Protein AF-A0A1Q4HA86-F1 (afdb_monomer)

Solvent-accessible surface area (backbone atoms only — not comparable to full-atom values): 3662 Å² total; per-residue (Å²): 130,86,70,92,58,58,68,58,47,56,53,17,52,49,29,32,52,54,7,50,52,30,32,52,54,9,48,54,26,40,52,48,20,74,76,71,52,54,71,66,33,44,52,48,13,54,52,26,35,52,51,8,53,53,28,31,50,54,11,53,52,38,39,60,52,50,69,66,57,79,80,121

Sequence (72 aa):
MESLVPETVRQARWYVAGGSLAIIVGVVRATGFANHGGIVYLVMAALFLTLGVASVAAGVIRIRRGDGGAKR

Nearest PDB structures (foldseek):
  4fi5-assembly1_A  TM=8.717E-01  e=4.492E+00  Hantaan virus 76-118
  5j0h-assembly1_A  TM=8.072E-01  e=6.067E+00  synthetic construct
  8glt-assembly1_0  TM=7.651E-01  e=6.843E+00  synthetic construct
  2ic9-assembly2_B  TM=6.542E-01  e=9.815E+00  Orthohantavirus sinnombreense
  5los-assembly1_A  TM=5.274E-01  e=4.770E+00  Serendipita indica DSM 11827

Mean predicted aligned error: 7.59 Å

Organism: NCBI:txid1801

Foldseek 3Di:
DPPPDPVLLVVLVVLLVQLVVLQVQLVVLVVVCVVPNDPVSVVSSVVSNVSSVVSNVVSVVSVVVVVVPPPD

Secondary structure (DSSP, 8-state):
---SS-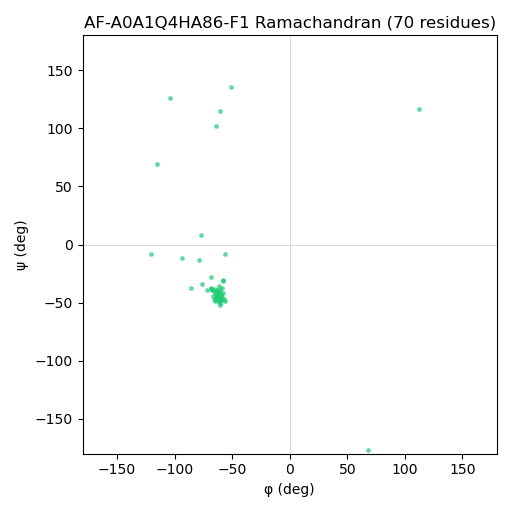HHHHHHHHHHHHHHHHHHHHHHHHHHHHHH--HHHHHHHHHHHHHHHHHHHHHHHHHHHHHTSS--

Structure (mmCIF, N/CA/C/O backbone):
data_AF-A0A1Q4HA86-F1
#
_entry.id   AF-A0A1Q4HA86-F1
#
loop_
_atom_site.group_PDB
_atom_site.id
_atom_site.type_symbol
_atom_site.label_atom_id
_atom_site.label_alt_id
_atom_site.label_comp_id
_atom_site.label_asym_id
_atom_site.label_entity_id
_atom_site.label_seq_id
_atom_site.pdbx_PDB_ins_code
_atom_site.Cartn_x
_atom_site.Cartn_y
_atom_site.Cartn_z
_atom_site.occupancy
_atom_site.B_iso_or_equiv
_atom_site.auth_seq_id
_atom_site.auth_comp_id
_atom_site.auth_asym_id
_atom_site.auth_atom_id
_atom_site.pdbx_PDB_model_num
ATOM 1 N N . MET A 1 1 ? -3.225 14.366 29.147 1.00 43.94 1 MET A N 1
ATOM 2 C CA . MET A 1 1 ? -4.276 14.534 28.124 1.00 43.94 1 MET A CA 1
ATOM 3 C C . MET A 1 1 ? -4.959 13.192 27.965 1.00 43.94 1 MET A C 1
ATOM 5 O O . MET A 1 1 ? -4.413 12.323 27.295 1.00 43.94 1 MET A O 1
ATOM 9 N N . GLU A 1 2 ? -6.079 12.981 28.654 1.00 44.50 2 GLU A N 1
ATOM 10 C CA . GLU A 1 2 ? -6.909 11.799 28.416 1.00 44.50 2 GLU A CA 1
ATOM 11 C C . GLU A 1 2 ? -7.368 11.841 26.958 1.00 44.50 2 GLU A C 1
ATOM 13 O O . GLU A 1 2 ? -8.020 12.784 26.510 1.00 44.50 2 GLU A O 1
ATOM 18 N N . SER A 1 3 ? -6.903 10.869 26.178 1.00 49.75 3 SER A N 1
ATOM 19 C CA . SER A 1 3 ? -7.270 10.727 24.777 1.00 49.75 3 SER A CA 1
ATOM 20 C C . SER A 1 3 ? -8.766 10.439 24.716 1.00 49.75 3 SER A C 1
ATOM 22 O O . SER A 1 3 ? -9.177 9.302 24.912 1.00 49.75 3 SER A O 1
ATOM 24 N N . LEU A 1 4 ? -9.566 11.457 24.391 1.00 62.00 4 LEU A N 1
ATOM 25 C CA . LEU A 1 4 ? -10.998 11.349 24.067 1.00 62.00 4 LEU A CA 1
ATOM 26 C C . LEU A 1 4 ? -11.288 10.380 22.902 1.00 62.00 4 LEU A C 1
ATOM 28 O O . LEU A 1 4 ? -12.442 10.085 22.608 1.00 62.00 4 LEU A O 1
ATOM 32 N N . VAL A 1 5 ? -10.247 9.890 22.221 1.00 61.78 5 VAL A N 1
ATOM 33 C CA . VAL A 1 5 ? -10.341 8.918 21.135 1.00 61.78 5 VAL A CA 1
ATOM 34 C C . VAL A 1 5 ? -9.912 7.539 21.649 1.00 61.78 5 VAL A C 1
ATOM 36 O O . VAL A 1 5 ? -8.783 7.422 22.146 1.00 61.78 5 VAL A O 1
ATOM 39 N N . PRO A 1 6 ? -10.749 6.495 21.484 1.00 71.56 6 PRO A N 1
ATOM 40 C CA . PRO A 1 6 ? -10.388 5.121 21.809 1.00 71.56 6 PRO A CA 1
ATOM 41 C C . PRO A 1 6 ? -9.058 4.729 21.162 1.00 71.56 6 PRO A C 1
ATOM 43 O O . PRO A 1 6 ? -8.808 5.010 19.985 1.00 71.56 6 PRO A O 1
ATOM 46 N N . GLU A 1 7 ? -8.188 4.065 21.918 1.00 77.12 7 GLU A N 1
ATOM 47 C CA . GLU A 1 7 ? -6.841 3.707 21.462 1.00 77.12 7 GLU A CA 1
ATOM 48 C C . GLU A 1 7 ? -6.853 2.840 20.189 1.00 77.12 7 GLU A C 1
ATOM 50 O O . GLU A 1 7 ? -5.996 2.987 19.313 1.00 77.12 7 GLU A O 1
ATOM 55 N N . THR A 1 8 ? -7.898 2.028 20.023 1.00 74.94 8 THR A N 1
ATOM 56 C CA . THR A 1 8 ? -8.186 1.237 18.819 1.00 74.94 8 THR A CA 1
ATOM 57 C C . THR A 1 8 ? -8.375 2.102 17.570 1.00 74.94 8 THR A C 1
ATOM 59 O O . THR A 1 8 ? -7.827 1.789 16.511 1.00 74.94 8 THR A O 1
ATOM 62 N N . VAL A 1 9 ? -9.088 3.225 17.690 1.00 74.19 9 VAL A N 1
ATOM 63 C CA . VAL A 1 9 ? -9.323 4.189 16.604 1.00 74.19 9 VAL A CA 1
ATOM 64 C C . VAL A 1 9 ? -8.041 4.963 16.293 1.00 74.19 9 VAL A C 1
ATOM 66 O O . VAL A 1 9 ? -7.705 5.168 15.125 1.00 74.19 9 VAL A O 1
ATOM 69 N N . ARG A 1 10 ? -7.266 5.337 17.320 1.00 79.31 10 ARG A N 1
ATOM 70 C CA . ARG A 1 10 ? -5.955 5.984 17.145 1.00 79.31 10 ARG A CA 1
ATOM 71 C C . ARG A 1 10 ? -4.985 5.086 16.375 1.00 79.31 10 ARG A C 1
ATOM 73 O O . ARG A 1 10 ? -4.365 5.544 15.418 1.00 79.31 10 ARG A O 1
ATOM 80 N N . GLN A 1 11 ? -4.887 3.810 16.744 1.00 81.19 11 GLN A N 1
ATOM 81 C CA . GLN A 1 11 ? -4.038 2.842 16.047 1.00 81.19 11 GLN A CA 1
ATOM 82 C C . GLN A 1 11 ? -4.504 2.626 14.599 1.00 81.19 11 GLN A C 1
ATOM 84 O O . GLN A 1 11 ? -3.688 2.567 13.681 1.00 81.19 11 GLN A O 1
ATOM 89 N N . ALA A 1 12 ? -5.817 2.565 14.371 1.00 84.06 12 ALA A N 1
ATOM 90 C CA . ALA A 1 12 ? -6.373 2.413 13.034 1.00 84.06 12 ALA A CA 1
ATOM 91 C C . ALA A 1 12 ? -6.048 3.596 12.107 1.00 84.06 12 ALA A C 1
ATOM 93 O O . ALA A 1 12 ? -5.701 3.381 10.946 1.00 84.06 12 ALA A O 1
ATOM 94 N N . ARG A 1 13 ? -6.070 4.835 12.619 1.00 85.06 13 ARG A N 1
ATOM 95 C CA . ARG A 1 13 ? -5.637 6.026 11.863 1.00 85.06 13 ARG A CA 1
ATOM 96 C C . ARG A 1 13 ? -4.172 5.935 11.440 1.00 85.06 13 ARG A C 1
ATOM 98 O O . ARG A 1 13 ? -3.853 6.309 10.316 1.00 85.06 13 ARG A O 1
ATOM 105 N N . TRP A 1 14 ? -3.304 5.393 12.294 1.00 88.44 14 TRP A N 1
ATOM 106 C CA . TRP A 1 14 ? -1.900 5.159 11.946 1.00 88.44 14 TRP A CA 1
ATOM 107 C C . TRP A 1 14 ? -1.725 4.087 10.868 1.00 88.44 14 TRP A C 1
ATOM 109 O O . TRP A 1 14 ? -0.919 4.283 9.962 1.00 88.44 14 TRP A O 1
ATOM 119 N N . TYR A 1 15 ? -2.512 3.007 10.898 1.00 86.94 15 TYR A N 1
ATOM 120 C CA . TYR A 1 15 ? -2.514 2.007 9.821 1.00 86.94 15 TYR A CA 1
ATOM 121 C C . TYR A 1 15 ? -2.940 2.600 8.476 1.00 86.94 15 TYR A C 1
ATOM 123 O O . TYR A 1 15 ? -2.315 2.321 7.451 1.00 86.94 15 TYR A O 1
ATOM 131 N N . VAL A 1 16 ? -3.972 3.447 8.471 1.00 88.69 16 VAL A N 1
ATOM 132 C CA . VAL A 1 16 ? -4.395 4.153 7.256 1.00 88.69 16 VAL A CA 1
ATOM 133 C C . VAL A 1 16 ? -3.301 5.112 6.785 1.00 88.69 16 VAL A C 1
ATOM 135 O O . VAL A 1 16 ? -2.916 5.047 5.625 1.00 88.69 16 VAL A O 1
ATOM 138 N N . ALA A 1 17 ? -2.741 5.944 7.669 1.00 90.62 17 ALA A N 1
ATOM 139 C CA . ALA A 1 17 ? -1.695 6.903 7.308 1.00 90.62 17 ALA A CA 1
ATOM 140 C C . ALA A 1 17 ? -0.425 6.223 6.763 1.00 90.62 17 ALA A C 1
ATOM 142 O O . ALA A 1 17 ? 0.084 6.615 5.713 1.00 90.62 17 ALA A O 1
ATOM 143 N N . GLY A 1 18 ? 0.058 5.176 7.440 1.00 91.25 18 GLY A N 1
ATOM 144 C CA . GLY A 1 18 ? 1.211 4.392 6.991 1.00 91.25 18 GLY A CA 1
ATOM 145 C C . GLY A 1 18 ? 0.940 3.657 5.677 1.00 91.25 18 GLY A C 1
ATOM 146 O O 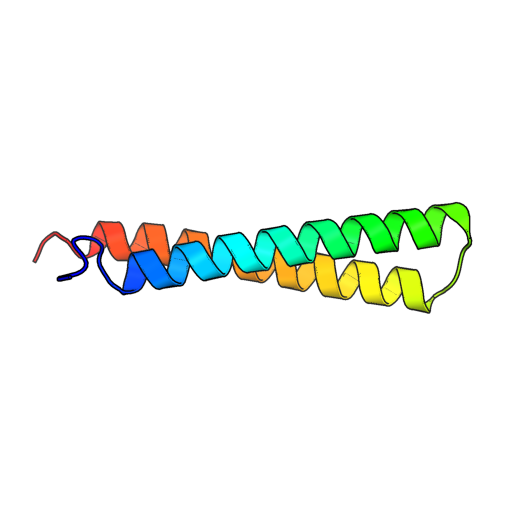. GLY A 1 18 ? 1.801 3.622 4.799 1.00 91.25 18 GLY A O 1
ATOM 147 N N . GLY A 1 19 ? -0.280 3.142 5.502 1.00 92.06 19 GLY A N 1
ATOM 148 C CA . GLY A 1 19 ? -0.709 2.515 4.257 1.00 92.06 19 GLY A CA 1
ATOM 149 C C . GLY A 1 19 ? -0.736 3.494 3.083 1.00 92.06 19 GLY A C 1
ATOM 150 O O . GLY A 1 19 ? -0.195 3.190 2.023 1.00 92.06 19 GLY A O 1
ATOM 151 N N . SER A 1 20 ? -1.273 4.698 3.285 1.00 93.44 20 SER A N 1
ATOM 152 C CA . SER A 1 20 ? -1.273 5.765 2.278 1.00 93.44 20 SER A CA 1
ATOM 153 C C . SER A 1 20 ? 0.143 6.164 1.862 1.00 93.44 20 SER A C 1
ATOM 155 O O . SER A 1 20 ? 0.416 6.295 0.671 1.00 93.44 20 SER A O 1
ATOM 157 N N . LEU A 1 21 ? 1.063 6.308 2.822 1.00 94.75 21 LEU A N 1
ATOM 158 C CA . LEU A 1 21 ? 2.468 6.604 2.534 1.00 94.75 21 LEU A CA 1
ATOM 159 C C . LEU A 1 21 ? 3.105 5.497 1.679 1.00 94.75 21 LEU A C 1
ATOM 161 O O . LEU A 1 21 ? 3.759 5.789 0.678 1.00 94.75 21 LEU A O 1
ATOM 165 N N . ALA A 1 22 ? 2.883 4.232 2.041 1.00 93.81 22 ALA A N 1
ATOM 166 C CA . ALA A 1 22 ? 3.388 3.094 1.281 1.00 93.81 22 ALA A CA 1
ATOM 167 C C . ALA A 1 22 ? 2.836 3.074 -0.154 1.00 93.81 22 ALA A C 1
ATOM 169 O O . ALA A 1 22 ? 3.602 2.861 -1.091 1.00 93.81 22 ALA A O 1
ATOM 170 N N . ILE A 1 23 ? 1.550 3.391 -0.354 1.00 95.38 23 ILE A N 1
ATOM 171 C CA . ILE A 1 23 ? 0.964 3.520 -1.697 1.00 95.38 23 ILE A CA 1
ATOM 172 C C . ILE A 1 23 ? 1.680 4.610 -2.499 1.00 95.38 23 ILE A C 1
ATOM 174 O O . ILE A 1 23 ? 2.084 4.352 -3.629 1.00 95.38 23 ILE A O 1
ATOM 178 N N . ILE A 1 24 ? 1.888 5.799 -1.922 1.00 96.75 24 ILE A N 1
ATOM 179 C CA . ILE A 1 24 ? 2.576 6.911 -2.602 1.00 96.75 24 ILE A CA 1
ATOM 180 C C . ILE A 1 24 ? 3.980 6.484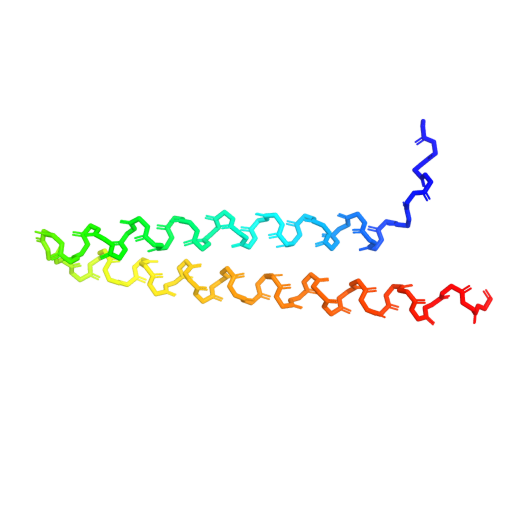 -3.043 1.00 96.75 24 ILE A C 1
ATOM 182 O O . ILE A 1 24 ? 4.346 6.664 -4.203 1.00 96.75 24 ILE A O 1
ATOM 186 N N . VAL A 1 25 ? 4.753 5.864 -2.147 1.00 95.44 25 VAL A N 1
ATOM 187 C CA . VAL A 1 25 ? 6.099 5.362 -2.465 1.00 95.44 25 VAL A CA 1
ATOM 188 C C . VAL A 1 25 ? 6.045 4.302 -3.567 1.00 95.44 25 VAL A C 1
ATOM 190 O O . VAL A 1 25 ? 6.853 4.338 -4.497 1.00 95.44 25 VAL A O 1
ATOM 193 N N . GLY A 1 26 ? 5.076 3.388 -3.501 1.00 94.50 26 GLY A N 1
ATOM 194 C CA . GLY A 1 26 ? 4.850 2.373 -4.523 1.00 94.50 26 GLY A CA 1
ATOM 195 C C . GLY A 1 26 ? 4.547 2.976 -5.896 1.00 94.50 26 GLY A C 1
ATOM 196 O O . GLY A 1 26 ? 5.144 2.558 -6.887 1.00 94.50 26 GLY A O 1
ATOM 197 N N . VAL A 1 27 ? 3.706 4.013 -5.955 1.00 96.00 27 VAL A N 1
ATOM 198 C CA . VAL 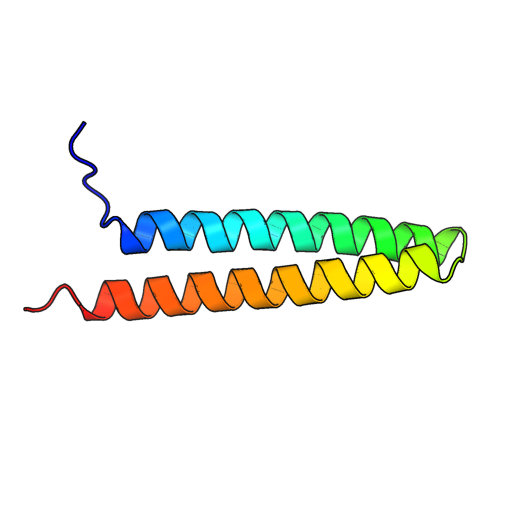A 1 27 ? 3.400 4.754 -7.191 1.00 96.00 27 VAL A CA 1
ATOM 199 C C . VAL A 1 27 ? 4.643 5.454 -7.737 1.00 96.00 27 VAL A C 1
ATOM 201 O O . VAL A 1 27 ? 4.942 5.309 -8.918 1.00 96.00 27 VAL A O 1
ATOM 204 N N . VAL A 1 28 ? 5.423 6.147 -6.898 1.00 96.06 28 VAL A N 1
ATOM 205 C CA . VAL A 1 28 ? 6.678 6.788 -7.337 1.00 96.06 28 VAL A CA 1
ATOM 206 C C . VAL A 1 28 ? 7.634 5.756 -7.941 1.00 96.06 28 VAL A C 1
ATOM 208 O O . VAL A 1 28 ? 8.243 6.002 -8.983 1.00 96.06 28 VAL A O 1
ATOM 211 N N . ARG A 1 29 ? 7.745 4.573 -7.325 1.00 92.88 29 ARG A N 1
ATOM 212 C CA . ARG A 1 29 ? 8.572 3.479 -7.849 1.00 92.88 29 ARG A CA 1
ATOM 213 C C . ARG A 1 29 ? 8.021 2.902 -9.152 1.00 92.88 29 ARG A C 1
ATOM 215 O O . ARG A 1 29 ? 8.819 2.628 -10.046 1.00 92.88 29 ARG A O 1
ATOM 222 N N . ALA A 1 30 ? 6.703 2.776 -9.293 1.00 92.50 30 ALA A N 1
ATOM 223 C CA . ALA A 1 30 ? 6.068 2.339 -10.534 1.00 92.50 30 ALA A CA 1
ATOM 224 C C . ALA A 1 30 ? 6.343 3.323 -11.683 1.00 92.50 30 ALA A C 1
ATOM 226 O O . ALA A 1 30 ? 6.712 2.901 -12.776 1.00 92.50 30 ALA A O 1
ATOM 227 N N . THR A 1 31 ? 6.259 4.630 -11.421 1.00 94.31 31 THR A N 1
ATOM 228 C CA . THR A 1 31 ? 6.614 5.674 -12.394 1.00 94.31 31 THR A CA 1
ATOM 229 C C . THR A 1 31 ? 8.097 5.617 -12.761 1.00 94.31 31 THR A C 1
ATOM 231 O O . THR A 1 31 ? 8.451 5.723 -13.933 1.00 94.31 31 THR A O 1
ATOM 234 N N . GLY A 1 32 ? 8.978 5.390 -11.780 1.00 92.31 32 GLY A N 1
ATOM 235 C CA . GLY A 1 32 ? 10.405 5.162 -12.024 1.00 92.31 32 GLY A CA 1
ATOM 236 C C . GLY A 1 32 ? 10.655 3.979 -12.964 1.00 92.31 32 GLY A C 1
ATOM 237 O O . GLY A 1 32 ? 11.387 4.122 -13.940 1.00 92.31 32 GLY A O 1
ATOM 238 N N . PHE A 1 33 ? 9.982 2.847 -12.728 1.00 93.38 33 PHE A N 1
ATOM 239 C CA . PHE A 1 33 ? 10.033 1.684 -13.617 1.00 93.38 33 PHE A CA 1
ATOM 240 C C . PHE A 1 33 ? 9.518 2.005 -15.025 1.00 93.38 33 PHE A C 1
ATOM 242 O O . PHE A 1 33 ? 10.174 1.652 -15.999 1.00 93.38 33 PHE A O 1
ATOM 249 N N . ALA A 1 34 ? 8.379 2.690 -15.143 1.00 94.06 34 ALA A N 1
ATOM 250 C CA . ALA A 1 34 ? 7.797 3.033 -16.439 1.00 94.06 34 ALA A CA 1
ATOM 251 C C . ALA A 1 34 ? 8.724 3.928 -17.276 1.00 94.06 34 ALA A C 1
ATOM 253 O O . ALA A 1 34 ? 8.796 3.774 -18.491 1.00 94.06 34 ALA A O 1
ATOM 254 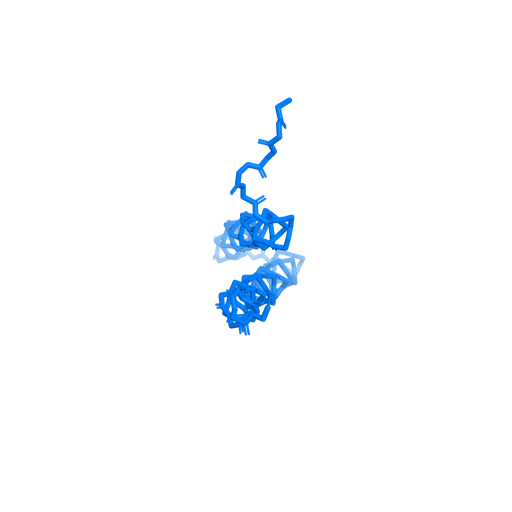N N . ASN A 1 35 ? 9.458 4.832 -16.623 1.00 94.94 35 ASN A N 1
ATOM 255 C CA . ASN A 1 35 ? 10.329 5.783 -17.308 1.00 94.94 35 ASN A CA 1
ATOM 256 C C . ASN A 1 35 ? 11.733 5.227 -17.601 1.00 94.94 35 ASN A C 1
ATOM 258 O O . ASN A 1 35 ? 12.328 5.597 -18.605 1.00 94.94 35 ASN A O 1
ATOM 262 N N . HIS A 1 36 ? 12.307 4.425 -16.698 1.00 92.19 36 HIS A N 1
ATOM 263 C CA . HIS A 1 36 ? 13.733 4.052 -16.744 1.00 92.19 36 HIS A CA 1
ATOM 264 C C . HIS A 1 36 ? 13.952 2.534 -16.862 1.00 92.19 36 HIS A C 1
ATOM 266 O O . HIS A 1 36 ? 15.079 2.084 -17.059 1.00 92.19 36 HIS A O 1
ATOM 272 N N . GLY A 1 37 ? 12.893 1.730 -16.738 1.00 85.38 37 GLY A N 1
ATOM 273 C CA . GLY A 1 37 ? 12.988 0.280 -16.604 1.00 85.38 37 GLY A CA 1
ATOM 274 C C . GLY A 1 37 ? 13.605 -0.155 -15.268 1.00 85.38 37 GLY A C 1
ATOM 275 O O . GLY A 1 37 ? 13.898 0.647 -14.383 1.00 85.38 37 GLY A O 1
ATOM 276 N N . GLY A 1 38 ? 13.793 -1.465 -15.100 1.00 92.56 38 GLY A N 1
ATOM 277 C CA . GLY A 1 38 ? 14.507 -2.042 -13.957 1.00 92.56 38 GLY A CA 1
ATOM 278 C C . GLY A 1 38 ? 13.624 -2.849 -13.005 1.00 92.56 38 GLY A C 1
ATOM 279 O O . GLY A 1 38 ? 12.751 -2.321 -12.316 1.00 92.56 38 GLY A O 1
ATOM 280 N N . ILE A 1 39 ? 13.915 -4.148 -12.907 1.00 91.94 39 ILE A N 1
ATOM 281 C CA . ILE A 1 39 ? 13.126 -5.108 -12.122 1.00 91.94 39 ILE A CA 1
ATOM 282 C C . ILE A 1 39 ? 13.024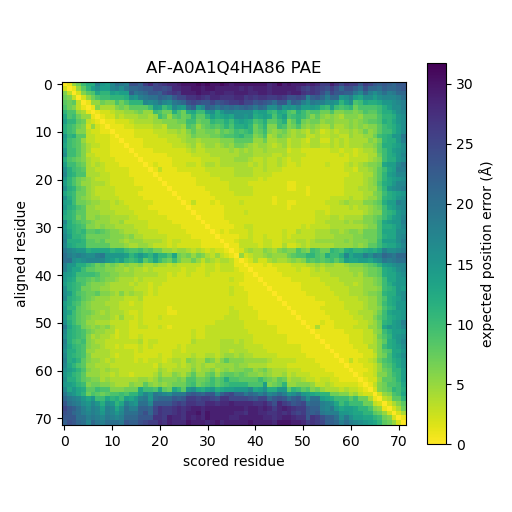 -4.735 -10.637 1.00 91.94 39 ILE A C 1
ATOM 284 O O . ILE A 1 39 ? 11.991 -4.958 -10.016 1.00 91.94 39 ILE A O 1
ATOM 288 N N . VAL A 1 40 ? 14.052 -4.090 -10.080 1.00 92.62 40 VAL A N 1
ATOM 289 C CA . VAL A 1 40 ? 14.055 -3.630 -8.684 1.00 92.62 40 VAL A CA 1
ATOM 290 C C . VAL A 1 40 ? 12.963 -2.587 -8.440 1.00 92.62 40 VAL A C 1
ATOM 292 O O . VAL A 1 40 ? 12.266 -2.665 -7.430 1.00 92.62 40 VAL A O 1
ATOM 295 N N . TYR A 1 41 ? 12.762 -1.641 -9.365 1.00 91.69 41 TYR A N 1
ATOM 296 C CA . TYR A 1 41 ? 11.695 -0.643 -9.246 1.00 91.69 41 TYR A CA 1
ATOM 297 C C . TYR A 1 41 ? 10.315 -1.292 -9.303 1.00 91.69 41 TYR A C 1
ATOM 299 O O . TYR A 1 41 ? 9.457 -0.945 -8.494 1.00 91.69 41 TYR A O 1
ATOM 307 N N . LEU A 1 42 ? 10.126 -2.264 -10.199 1.00 90.94 42 LEU A N 1
ATOM 308 C CA . LEU A 1 42 ? 8.870 -3.000 -10.333 1.00 90.94 42 LEU A CA 1
ATOM 309 C C . LEU A 1 42 ? 8.545 -3.817 -9.075 1.00 90.94 42 LEU A C 1
ATOM 311 O O . LEU A 1 42 ? 7.436 -3.733 -8.552 1.00 90.94 42 LEU A O 1
ATOM 315 N N . VAL A 1 43 ? 9.519 -4.571 -8.559 1.00 95.56 43 VAL A N 1
ATOM 316 C CA . VAL A 1 43 ? 9.352 -5.384 -7.345 1.00 95.56 43 VAL A CA 1
ATOM 317 C C . VAL A 1 43 ? 9.066 -4.492 -6.140 1.00 95.56 43 VAL A C 1
ATOM 319 O O . VAL A 1 43 ? 8.132 -4.759 -5.389 1.00 95.56 43 VAL A O 1
ATOM 322 N 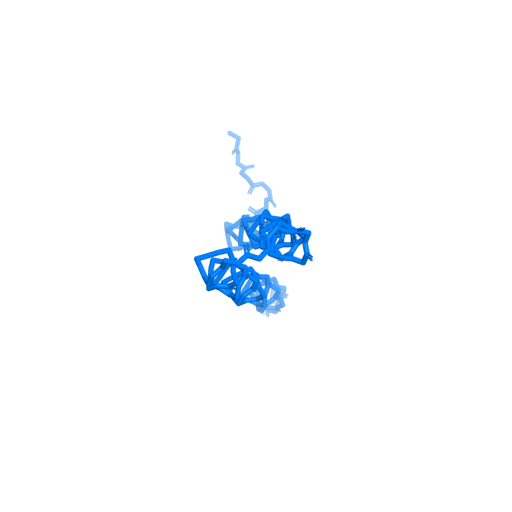N . MET A 1 44 ? 9.811 -3.396 -5.976 1.00 92.62 44 MET A N 1
ATOM 323 C CA . MET A 1 44 ? 9.561 -2.446 -4.891 1.00 92.62 44 MET A CA 1
ATOM 324 C C . MET A 1 44 ? 8.185 -1.794 -5.022 1.00 92.62 44 MET A C 1
ATOM 326 O O . MET A 1 44 ? 7.461 -1.718 -4.035 1.00 92.62 44 MET A O 1
ATOM 330 N N . ALA A 1 45 ? 7.784 -1.379 -6.225 1.00 92.69 45 ALA A N 1
ATOM 331 C CA . ALA A 1 45 ? 6.450 -0.838 -6.461 1.00 92.69 45 ALA A CA 1
ATOM 332 C C . ALA A 1 45 ? 5.360 -1.830 -6.034 1.00 92.69 45 ALA A C 1
ATOM 334 O O . ALA A 1 45 ? 4.473 -1.469 -5.263 1.00 92.69 45 ALA A O 1
ATOM 335 N N . ALA A 1 46 ? 5.466 -3.091 -6.459 1.00 95.50 46 ALA A N 1
ATOM 336 C CA . ALA A 1 46 ? 4.516 -4.138 -6.096 1.00 95.50 46 ALA A CA 1
ATOM 337 C C . ALA A 1 46 ? 4.458 -4.381 -4.577 1.00 95.50 46 ALA A C 1
ATOM 339 O O . ALA A 1 46 ? 3.365 -4.445 -4.010 1.00 95.50 46 ALA A O 1
ATOM 340 N N . LEU A 1 47 ? 5.611 -4.465 -3.903 1.00 95.81 47 LEU A N 1
ATOM 341 C CA . LEU A 1 47 ? 5.690 -4.655 -2.449 1.00 95.81 47 LEU A CA 1
ATOM 342 C C . LEU A 1 47 ? 5.062 -3.489 -1.680 1.00 95.81 47 LEU A C 1
ATOM 344 O O . LEU A 1 47 ? 4.246 -3.700 -0.786 1.00 95.81 47 LEU A O 1
ATOM 348 N N . PHE A 1 48 ? 5.402 -2.252 -2.037 1.00 93.31 48 PHE A N 1
ATOM 349 C CA . PHE A 1 48 ? 4.873 -1.073 -1.354 1.00 93.31 48 PHE A CA 1
ATOM 350 C C . PHE A 1 48 ? 3.375 -0.869 -1.611 1.00 93.31 48 PHE A C 1
ATOM 352 O O . PHE A 1 48 ? 2.641 -0.528 -0.684 1.00 93.31 48 PHE A O 1
ATOM 359 N N . LEU A 1 49 ? 2.895 -1.142 -2.829 1.00 94.00 49 LEU A N 1
ATOM 360 C CA . LEU A 1 49 ? 1.467 -1.074 -3.148 1.00 94.00 49 LEU A CA 1
ATOM 361 C C . LEU A 1 49 ? 0.666 -2.140 -2.394 1.00 94.00 49 LEU A C 1
ATOM 363 O O . LEU A 1 49 ? -0.348 -1.816 -1.778 1.00 94.00 49 LEU A O 1
ATOM 367 N N . THR A 1 50 ? 1.125 -3.394 -2.387 1.00 96.38 50 THR A N 1
ATOM 368 C CA . THR A 1 50 ? 0.442 -4.483 -1.663 1.00 96.38 50 THR A CA 1
ATOM 369 C C . THR A 1 50 ? 0.425 -4.242 -0.156 1.00 96.38 50 THR A C 1
ATOM 371 O O . THR A 1 50 ? -0.631 -4.355 0.469 1.00 96.38 50 THR A O 1
ATOM 374 N N . LEU A 1 51 ? 1.555 -3.831 0.426 1.00 93.75 51 LEU A N 1
ATOM 375 C CA . LEU A 1 51 ? 1.649 -3.490 1.846 1.00 93.75 51 LEU A CA 1
ATOM 376 C C . LEU A 1 51 ? 0.763 -2.290 2.201 1.00 93.75 51 LEU A C 1
ATOM 378 O O . LEU A 1 51 ? 0.077 -2.299 3.224 1.00 93.75 51 LEU A O 1
ATOM 382 N N . GLY A 1 52 ? 0.728 -1.282 1.331 1.00 91.31 52 GLY A N 1
ATOM 383 C CA . GLY A 1 52 ? -0.120 -0.111 1.486 1.00 91.31 52 GLY A CA 1
ATOM 384 C C . GLY A 1 52 ? -1.609 -0.456 1.496 1.00 91.31 52 GLY A C 1
ATOM 385 O O . GLY A 1 52 ? -2.319 -0.088 2.433 1.00 91.31 52 GLY A O 1
ATOM 386 N N . VAL A 1 53 ? -2.070 -1.241 0.517 1.00 94.38 53 VAL A N 1
ATOM 387 C CA . VAL A 1 53 ? -3.462 -1.716 0.443 1.00 94.38 53 VAL A CA 1
ATOM 388 C C . VAL A 1 53 ? -3.825 -2.559 1.668 1.00 94.38 53 VAL A C 1
ATOM 390 O O . VAL A 1 53 ? -4.864 -2.319 2.285 1.00 94.38 53 VAL A O 1
ATOM 393 N N . ALA A 1 54 ? -2.964 -3.498 2.070 1.00 93.12 54 ALA A N 1
ATOM 394 C CA . ALA A 1 54 ? -3.193 -4.333 3.247 1.00 93.12 54 ALA A CA 1
ATOM 395 C C . ALA A 1 54 ? -3.286 -3.501 4.539 1.00 93.12 54 ALA A C 1
ATOM 397 O O . ALA A 1 54 ? -4.166 -3.738 5.369 1.00 93.12 54 ALA A O 1
ATOM 398 N N . SER A 1 55 ? -2.424 -2.492 4.692 1.00 91.25 55 SER A N 1
ATOM 399 C CA . SER A 1 55 ? -2.426 -1.598 5.854 1.00 91.25 55 SER A CA 1
ATOM 400 C C . SER A 1 55 ? -3.684 -0.729 5.912 1.00 91.25 55 SER A C 1
ATOM 402 O O . SER A 1 55 ? -4.315 -0.636 6.967 1.00 91.25 55 SER A O 1
ATOM 404 N N . VAL A 1 56 ? -4.109 -0.143 4.785 1.00 89.12 56 VAL A N 1
ATOM 405 C CA . VAL A 1 56 ? -5.362 0.630 4.722 1.00 89.12 56 VAL A CA 1
ATOM 406 C C . VAL A 1 56 ? -6.561 -0.265 5.029 1.00 89.12 56 VAL A C 1
ATOM 408 O O . VAL A 1 56 ? -7.391 0.098 5.862 1.00 89.12 56 VAL A O 1
ATOM 411 N N . ALA A 1 57 ? -6.633 -1.458 4.431 1.00 90.00 57 ALA A N 1
ATOM 412 C CA . ALA A 1 57 ? -7.704 -2.414 4.698 1.00 90.00 57 ALA A CA 1
ATOM 413 C C . ALA A 1 57 ? -7.760 -2.804 6.185 1.00 90.00 57 ALA A C 1
ATOM 415 O O . ALA A 1 57 ? -8.830 -2.769 6.795 1.00 90.00 57 ALA A O 1
ATOM 416 N N . ALA A 1 58 ? -6.610 -3.096 6.802 1.00 87.25 58 ALA A N 1
ATOM 417 C CA . ALA A 1 58 ? -6.521 -3.399 8.228 1.00 87.25 58 ALA A CA 1
ATOM 418 C C . ALA A 1 58 ? -6.972 -2.220 9.108 1.00 87.25 58 ALA A C 1
ATOM 420 O O . ALA A 1 58 ? -7.691 -2.427 10.089 1.00 87.25 58 ALA A O 1
ATOM 421 N N . GLY A 1 59 ? -6.600 -0.989 8.747 1.00 84.62 59 GLY A N 1
ATOM 422 C CA . GLY A 1 59 ? -7.067 0.228 9.411 1.00 84.62 59 GLY A CA 1
ATOM 423 C C . GLY A 1 59 ? -8.588 0.382 9.328 1.00 84.62 59 GLY A C 1
ATOM 424 O O . GLY A 1 59 ? -9.249 0.530 10.353 1.00 84.62 59 GLY A O 1
ATOM 425 N N . VAL A 1 60 ? -9.168 0.250 8.133 1.00 85.94 60 VAL A N 1
ATOM 426 C CA . VAL A 1 60 ? -10.622 0.362 7.916 1.00 85.94 60 VAL A CA 1
ATOM 427 C C . VAL A 1 60 ? -11.395 -0.711 8.689 1.00 85.94 60 VAL A C 1
ATOM 429 O O . VAL A 1 60 ? -12.406 -0.403 9.320 1.00 85.94 60 VAL A O 1
ATOM 432 N N . ILE A 1 61 ? -10.916 -1.960 8.700 1.00 85.25 61 ILE A N 1
ATOM 433 C CA . ILE A 1 61 ? -11.542 -3.051 9.465 1.00 85.25 61 ILE A CA 1
ATOM 434 C C . ILE A 1 61 ? -11.544 -2.732 10.966 1.00 85.25 61 ILE A C 1
ATOM 436 O O . ILE A 1 61 ? -12.545 -2.969 11.642 1.00 85.25 61 ILE A O 1
ATOM 440 N N . ARG A 1 62 ? -10.445 -2.180 11.495 1.00 81.62 62 ARG A N 1
ATOM 441 C CA . ARG A 1 62 ? -10.341 -1.801 12.912 1.00 81.62 62 ARG A CA 1
ATOM 442 C C . ARG A 1 62 ? -11.251 -0.632 13.274 1.00 81.62 62 ARG A C 1
A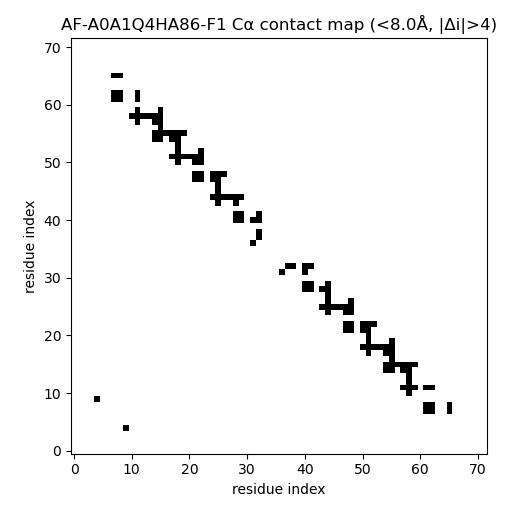TOM 444 O O . ARG A 1 62 ? -11.846 -0.688 14.341 1.00 81.62 62 ARG A O 1
ATOM 451 N N . ILE A 1 63 ? -11.410 0.363 12.396 1.00 80.94 63 ILE A N 1
ATOM 452 C CA . ILE A 1 63 ? -12.382 1.455 12.598 1.00 80.94 63 ILE A CA 1
ATOM 453 C C . ILE A 1 63 ? -13.795 0.872 12.680 1.00 80.94 63 ILE A C 1
ATOM 455 O O . ILE A 1 63 ? -14.473 1.051 13.685 1.00 80.94 63 ILE A O 1
ATOM 459 N N . ARG A 1 64 ? -14.190 0.051 11.695 1.00 78.94 64 ARG A N 1
ATOM 460 C CA . ARG A 1 64 ? -15.522 -0.580 11.667 1.00 78.94 64 ARG A CA 1
ATOM 461 C C . ARG A 1 64 ? -15.805 -1.457 12.892 1.00 78.94 64 ARG A C 1
ATOM 463 O O . ARG A 1 64 ? -16.931 -1.487 13.373 1.00 78.94 64 ARG A O 1
ATOM 470 N N . ARG A 1 65 ? -14.802 -2.187 13.396 1.00 73.25 65 ARG A N 1
ATOM 471 C CA . ARG A 1 65 ? -14.933 -3.007 14.617 1.00 73.25 65 ARG A CA 1
ATOM 472 C C . ARG A 1 65 ? -14.909 -2.170 15.899 1.00 73.25 65 ARG A C 1
ATOM 474 O O . ARG A 1 65 ? -15.588 -2.535 16.851 1.00 73.25 65 ARG A O 1
ATOM 481 N N . GLY A 1 66 ? -14.152 -1.074 15.923 1.00 62.09 66 GLY A N 1
ATOM 482 C CA . GLY A 1 66 ? -14.106 -0.125 17.037 1.00 62.09 66 GLY A CA 1
ATOM 483 C C . GLY A 1 66 ? -15.436 0.599 17.239 1.00 62.09 66 GLY A C 1
ATOM 484 O O . GLY A 1 66 ? -15.895 0.706 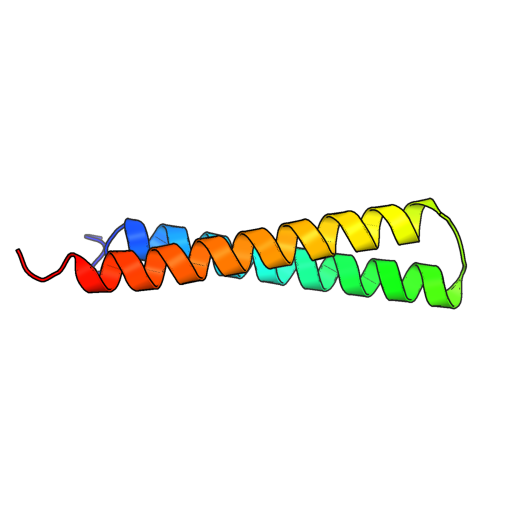18.372 1.00 62.09 66 GLY A O 1
ATOM 485 N N . ASP A 1 67 ? -16.104 0.981 16.148 1.00 57.06 67 ASP A N 1
ATOM 486 C CA . ASP A 1 67 ? -17.428 1.617 16.186 1.00 57.06 67 ASP A CA 1
ATOM 487 C C . ASP A 1 67 ? -18.535 0.650 16.657 1.00 57.06 67 ASP A C 1
ATOM 489 O O . ASP A 1 67 ? -19.513 1.064 17.276 1.00 57.06 67 ASP A O 1
ATOM 493 N N . GLY A 1 68 ? -18.370 -0.659 16.426 1.00 51.22 68 GLY A N 1
ATOM 494 C CA . GLY A 1 68 ? -19.305 -1.699 16.878 1.00 51.22 68 GLY A CA 1
ATOM 495 C C . GLY A 1 68 ? -19.186 -2.088 18.359 1.00 51.22 68 GLY A C 1
ATOM 496 O O . GLY A 1 68 ? -20.074 -2.762 18.877 1.00 51.22 68 GLY A O 1
ATOM 497 N N . GLY A 1 69 ? -18.111 -1.678 19.043 1.00 44.00 69 GLY A N 1
ATOM 498 C CA . GLY A 1 69 ? -17.838 -2.009 20.448 1.00 44.00 69 GLY A CA 1
ATOM 499 C C . GLY A 1 69 ? -18.332 -0.977 21.468 1.00 44.00 69 GLY A C 1
ATOM 500 O O . GLY A 1 69 ? -18.371 -1.282 22.652 1.00 44.00 69 GLY A O 1
ATOM 501 N N . ALA A 1 70 ? -18.752 0.217 21.034 1.00 48.06 70 ALA A N 1
ATOM 502 C CA . ALA A 1 70 ? -19.220 1.297 21.916 1.00 48.06 70 ALA A CA 1
ATOM 503 C C . ALA A 1 70 ? -20.656 1.101 22.457 1.00 48.06 70 ALA A C 1
ATOM 505 O O . ALA A 1 70 ? -21.223 2.001 23.072 1.00 48.06 70 ALA A O 1
ATOM 506 N N . LYS A 1 71 ? -21.257 -0.075 22.232 1.00 43.97 71 LYS A N 1
ATOM 507 C CA . LYS A 1 71 ? -22.510 -0.507 22.862 1.00 43.97 71 LYS A CA 1
ATOM 508 C C . LYS A 1 71 ? -22.255 -1.722 23.753 1.00 43.97 71 LYS A C 1
ATOM 510 O O . LYS A 1 71 ? -22.692 -2.825 23.425 1.00 43.97 71 LYS A O 1
ATOM 515 N N . ARG A 1 72 ? -21.543 -1.539 24.859 1.00 40.59 72 ARG A N 1
ATOM 516 C CA . ARG A 1 72 ? -21.668 -2.412 26.030 1.00 40.59 72 ARG A CA 1
ATOM 517 C C . ARG A 1 72 ? -21.217 -1.694 27.284 1.00 40.59 72 ARG A C 1
ATOM 519 O O . ARG A 1 72 ? -20.151 -1.050 27.220 1.00 40.59 72 ARG A O 1
#

pLDDT: mean 83.04, std 15.9, range [40.59, 96.75]

Radius of gyration: 16.28 Å; Cα contacts (8 Å, |Δi|>4): 72; chains: 1; bounding box: 37×20×46 Å